Protein AF-A0A9D8JGK3-F1 (afdb_monomer)

Radius of gyration: 16.71 Å; Cα contacts (8 Å, |Δi|>4): 131; chains: 1; bounding box: 46×36×43 Å

Secondary structure (DSSP, 8-state):
----TT-EEE-TTS-EEEEEEE-TTT-PEEEE--HHHHHHHTSSTT-TT--HHHHHHHHHHHHHHHHH-S-HHHHHHHHHHHHHHHTTSGGGHHHHHHHHHHHHHHHHHHT---S-----TT---

Foldseek 3Di:
DDFDAQAWDADPVRQIWGFHDADPPPRDTDTHRDPVSNCVSPVAPQCGPHDPVLVVVLVVQLVVLVVVDPDLQSSLQSLVVVLVVQVVDPVCVVSSVRSVVRSVVSCVVVVHDHPDDDPPVPDPD

Solvent-accessible surface area (backbone atoms only — not comparable to full-atom values): 7502 Å² total; per-residue (Å²): 135,65,90,33,59,54,23,62,46,69,46,97,87,66,48,64,27,22,29,66,44,62,44,89,88,78,68,47,75,41,69,41,64,52,67,68,62,32,52,61,43,60,68,50,94,71,60,66,64,42,54,64,67,60,46,51,55,49,48,53,53,52,51,50,45,55,70,74,41,88,50,69,68,59,38,46,51,52,52,52,54,50,39,60,61,36,69,74,40,80,89,34,51,66,58,39,53,46,53,50,50,52,43,52,49,51,26,64,75,68,71,47,76,73,95,72,82,84,77,65,85,86,73,84,125

pLDDT: mean 81.39, std 12.29, range [35.88, 91.19]

Sequence (125 aa):
MSIRIGDAVFLRSGQPAVVKDRLPSSGELILEKDQKAVQQAFRHGYINGMSADTRATLNEILDRIKGETKEPAERIAAMQTKLTELDQDPRNRDLSRYLRSEMMHLMNTYNIKPREFKLDEINVR

Structure (mmCIF, N/CA/C/O backbone):
data_AF-A0A9D8JGK3-F1
#
_entry.id   AF-A0A9D8JGK3-F1
#
loop_
_atom_site.group_PDB
_atom_site.id
_atom_site.type_symbol
_atom_site.label_atom_id
_atom_site.label_alt_id
_atom_site.label_comp_id
_atom_site.label_asym_id
_atom_site.label_entity_id
_atom_site.label_seq_id
_a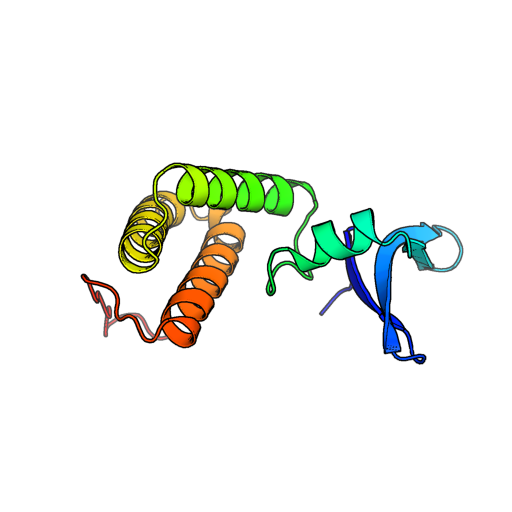tom_site.pdbx_PDB_ins_code
_atom_site.Cartn_x
_atom_site.Cartn_y
_atom_site.Cartn_z
_atom_site.occupancy
_atom_site.B_iso_or_equiv
_atom_site.auth_seq_id
_atom_site.auth_comp_id
_atom_site.auth_asym_id
_atom_site.auth_atom_id
_atom_site.pdbx_PDB_model_num
ATOM 1 N N . MET A 1 1 ? -2.333 -9.473 -14.524 1.00 51.72 1 MET A N 1
ATOM 2 C CA . MET A 1 1 ? -1.579 -8.588 -13.607 1.00 51.72 1 MET A CA 1
ATOM 3 C C . MET A 1 1 ? -0.190 -8.395 -14.205 1.00 51.72 1 MET A C 1
ATOM 5 O O . MET A 1 1 ? 0.481 -9.395 -14.421 1.00 51.72 1 MET A O 1
ATOM 9 N N . SER A 1 2 ? 0.206 -7.175 -14.584 1.00 73.81 2 SER A N 1
ATOM 10 C CA . SER A 1 2 ? 1.554 -6.918 -15.119 1.00 73.81 2 SER A CA 1
ATOM 11 C C . SER A 1 2 ? 2.516 -6.655 -13.963 1.00 73.81 2 SER A C 1
ATOM 13 O O . SER A 1 2 ? 2.280 -5.714 -13.209 1.00 73.81 2 SER A O 1
ATOM 15 N N . ILE A 1 3 ? 3.582 -7.445 -13.848 1.00 79.81 3 ILE A N 1
ATOM 16 C CA . ILE A 1 3 ? 4.652 -7.211 -12.872 1.00 79.81 3 ILE A CA 1
ATOM 17 C C . ILE A 1 3 ? 5.356 -5.888 -13.214 1.00 79.81 3 ILE A C 1
ATOM 19 O O . ILE A 1 3 ? 5.785 -5.699 -14.358 1.00 79.81 3 ILE A O 1
ATOM 23 N N . ARG A 1 4 ? 5.446 -4.978 -12.241 1.00 83.19 4 ARG A N 1
ATOM 24 C CA . ARG A 1 4 ? 6.087 -3.659 -12.347 1.00 83.19 4 ARG A CA 1
ATOM 25 C C . ARG A 1 4 ? 7.358 -3.578 -11.508 1.00 83.19 4 ARG A C 1
ATOM 27 O O . ARG A 1 4 ? 7.567 -4.367 -10.590 1.00 83.19 4 ARG A O 1
ATOM 34 N N . ILE A 1 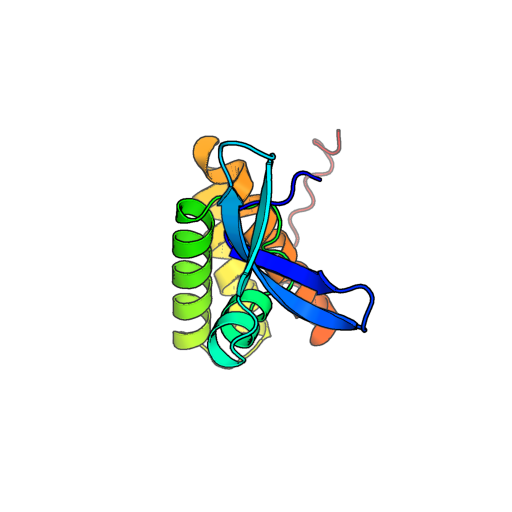5 ? 8.200 -2.594 -11.825 1.00 84.44 5 ILE A N 1
ATOM 35 C CA . ILE A 1 5 ? 9.355 -2.249 -10.994 1.00 84.44 5 ILE A CA 1
ATOM 36 C C . ILE A 1 5 ? 8.865 -1.911 -9.583 1.00 84.44 5 ILE A C 1
ATOM 38 O O . ILE A 1 5 ? 7.904 -1.168 -9.392 1.00 84.44 5 ILE A O 1
ATOM 42 N N . GLY A 1 6 ? 9.532 -2.511 -8.608 1.00 80.50 6 GLY A N 1
ATOM 43 C CA . GLY A 1 6 ? 9.230 -2.475 -7.192 1.00 80.50 6 GLY A CA 1
ATOM 44 C C . GLY A 1 6 ? 8.275 -3.573 -6.720 1.00 80.50 6 GLY A C 1
ATOM 45 O O . GLY A 1 6 ? 8.104 -3.704 -5.509 1.00 80.50 6 GLY A O 1
ATOM 46 N N . ASP A 1 7 ? 7.613 -4.333 -7.593 1.00 83.94 7 ASP A N 1
ATOM 47 C CA . ASP A 1 7 ? 6.677 -5.369 -7.141 1.00 83.94 7 ASP A CA 1
ATOM 48 C C . ASP A 1 7 ? 7.384 -6.452 -6.325 1.00 83.94 7 ASP A C 1
ATOM 50 O O . ASP A 1 7 ? 8.496 -6.885 -6.644 1.00 83.94 7 ASP A O 1
ATOM 54 N N . ALA A 1 8 ? 6.704 -6.885 -5.269 1.00 85.56 8 ALA A N 1
ATOM 55 C CA . ALA A 1 8 ? 7.156 -7.937 -4.386 1.00 85.56 8 ALA A CA 1
ATOM 56 C C . ALA A 1 8 ? 6.727 -9.294 -4.966 1.00 85.56 8 ALA A C 1
ATOM 58 O O . ALA A 1 8 ? 5.545 -9.515 -5.254 1.00 85.56 8 ALA A O 1
ATOM 59 N N . VAL A 1 9 ? 7.685 -10.199 -5.168 1.00 87.12 9 VAL A N 1
ATOM 60 C CA . VAL A 1 9 ? 7.478 -11.493 -5.836 1.00 87.12 9 VAL A CA 1
ATOM 61 C C . VAL A 1 9 ? 8.116 -12.634 -5.048 1.00 87.12 9 VAL A C 1
ATOM 63 O O . VAL A 1 9 ? 9.060 -12.435 -4.285 1.00 87.12 9 VAL A O 1
ATOM 66 N N . PHE A 1 10 ? 7.622 -13.853 -5.266 1.00 87.75 10 PHE A N 1
ATOM 67 C CA . PHE A 1 10 ? 8.239 -15.074 -4.754 1.00 87.75 10 PHE A CA 1
ATOM 68 C C . PHE A 1 10 ? 8.885 -15.848 -5.898 1.00 87.75 10 PHE A C 1
ATOM 70 O O . PHE A 1 10 ? 8.262 -16.102 -6.930 1.00 87.75 10 PHE A O 1
ATOM 77 N N . LEU A 1 11 ? 10.149 -16.226 -5.711 1.00 87.88 11 LEU A N 1
ATOM 78 C CA . LEU A 1 11 ? 10.845 -17.125 -6.624 1.00 87.88 11 LEU A CA 1
ATOM 79 C C . LEU A 1 11 ? 10.256 -18.535 -6.532 1.00 87.88 11 LEU A C 1
ATOM 81 O O . LEU A 1 11 ? 9.643 -18.903 -5.533 1.00 87.88 11 LEU A O 1
ATOM 85 N N . ARG A 1 12 ? 10.540 -19.382 -7.530 1.00 86.62 12 ARG A N 1
ATOM 86 C CA . ARG A 1 12 ? 10.184 -20.814 -7.486 1.00 86.62 12 ARG A CA 1
ATOM 87 C C . ARG A 1 12 ? 10.735 -21.523 -6.238 1.00 86.62 12 ARG A C 1
ATOM 89 O O . ARG A 1 12 ? 10.128 -22.475 -5.770 1.00 86.62 12 ARG A O 1
ATOM 96 N N . SER A 1 13 ? 11.858 -21.055 -5.694 1.00 87.38 13 SER A N 1
ATOM 97 C CA . SER A 1 13 ? 12.449 -21.566 -4.450 1.00 87.38 13 SER A CA 1
ATOM 98 C C . SER A 1 13 ? 11.704 -21.140 -3.177 1.00 87.38 13 SER A C 1
ATOM 100 O O . SER A 1 13 ? 12.125 -21.507 -2.087 1.00 87.38 13 SER A O 1
ATOM 102 N N . GLY A 1 14 ? 10.650 -20.326 -3.286 1.00 85.06 14 GLY A N 1
ATOM 103 C CA . GLY A 1 14 ? 9.949 -19.721 -2.151 1.00 85.06 14 GLY A CA 1
ATOM 104 C C . GLY A 1 14 ? 10.651 -18.493 -1.564 1.00 85.06 14 GLY A C 1
ATOM 105 O O . GLY A 1 14 ? 10.114 -17.860 -0.660 1.00 85.06 14 GLY A O 1
ATOM 106 N N . GLN A 1 15 ? 11.829 -18.116 -2.074 1.00 88.25 15 GLN A N 1
ATOM 107 C CA . GLN A 1 15 ? 12.551 -16.942 -1.584 1.00 88.25 15 GLN A CA 1
ATOM 108 C C . GLN A 1 15 ? 11.868 -15.643 -2.059 1.00 88.25 15 GLN A C 1
ATOM 110 O O . GLN A 1 15 ? 11.580 -15.522 -3.256 1.00 88.25 15 GLN A O 1
ATOM 115 N N . PRO A 1 16 ? 11.630 -14.666 -1.164 1.00 89.19 16 PRO A N 1
ATOM 116 C CA . PRO A 1 16 ? 11.074 -13.374 -1.543 1.00 89.19 16 PRO A CA 1
ATOM 117 C C . PRO A 1 16 ? 12.110 -12.517 -2.284 1.00 89.19 16 PRO A C 1
ATOM 119 O O . PRO A 1 16 ? 13.306 -12.566 -1.989 1.00 89.19 16 PRO A O 1
ATOM 122 N N . ALA A 1 17 ? 11.643 -11.725 -3.244 1.00 89.56 17 ALA A N 1
ATOM 123 C CA . ALA A 1 17 ? 12.454 -10.790 -4.014 1.00 89.56 17 ALA A CA 1
ATOM 124 C C . ALA A 1 17 ? 11.620 -9.577 -4.458 1.00 89.56 17 ALA A C 1
ATOM 126 O O . ALA A 1 17 ? 10.390 -9.588 -4.387 1.00 89.56 17 ALA A O 1
ATOM 127 N N . VAL A 1 18 ? 12.297 -8.539 -4.939 1.00 89.62 18 VAL A N 1
ATOM 128 C CA . VAL A 1 18 ? 11.689 -7.305 -5.448 1.00 89.62 18 VAL A CA 1
ATOM 129 C C . VAL A 1 18 ? 12.141 -7.071 -6.876 1.00 89.62 18 VAL A C 1
ATOM 131 O O . VAL A 1 18 ? 13.310 -7.255 -7.197 1.00 89.62 18 VAL A O 1
ATOM 134 N N . VAL A 1 19 ? 11.240 -6.645 -7.750 1.00 88.38 19 VAL A N 1
ATOM 135 C CA . VAL A 1 19 ? 11.603 -6.303 -9.129 1.00 88.38 19 VAL A CA 1
ATOM 136 C C . VAL A 1 19 ? 12.381 -4.993 -9.130 1.00 88.38 19 VAL A C 1
ATOM 138 O O . VAL A 1 19 ? 11.832 -3.943 -8.823 1.00 88.38 19 VAL A O 1
ATOM 141 N N . LYS A 1 20 ? 13.665 -5.040 -9.466 1.00 88.25 20 LYS A N 1
ATOM 142 C CA . LYS A 1 20 ? 14.538 -3.864 -9.517 1.00 88.25 20 LYS A CA 1
ATOM 143 C C . LYS A 1 20 ? 14.472 -3.170 -10.866 1.00 88.25 20 LYS A C 1
ATOM 145 O O . LYS A 1 20 ? 14.420 -1.949 -10.920 1.00 88.25 20 LYS A O 1
ATOM 150 N N . ASP A 1 21 ? 14.483 -3.957 -11.934 1.00 87.50 21 ASP A N 1
ATOM 151 C CA . ASP A 1 21 ? 14.535 -3.441 -13.297 1.00 87.50 21 ASP A CA 1
ATOM 152 C C . ASP A 1 21 ? 14.030 -4.486 -14.302 1.00 87.50 21 ASP A C 1
ATOM 154 O O . ASP A 1 21 ? 13.780 -5.644 -13.949 1.00 87.50 21 ASP A O 1
ATOM 158 N N . ARG A 1 22 ? 13.903 -4.088 -15.566 1.00 86.62 22 ARG A N 1
ATOM 159 C CA . ARG A 1 22 ? 13.642 -4.969 -16.701 1.00 86.62 22 ARG A CA 1
ATOM 160 C C . ARG A 1 22 ? 14.705 -4.739 -17.768 1.00 86.62 22 ARG A C 1
ATOM 162 O O . ARG A 1 22 ? 14.852 -3.628 -18.265 1.00 86.62 22 ARG A O 1
ATOM 169 N N . LEU A 1 23 ? 15.388 -5.808 -18.172 1.00 86.50 23 LEU A N 1
ATOM 170 C CA . LEU A 1 23 ? 16.360 -5.755 -19.259 1.00 86.50 23 LEU A CA 1
ATOM 171 C C . LEU A 1 23 ? 15.662 -5.330 -20.565 1.00 86.50 23 LEU A C 1
ATOM 173 O O . LEU A 1 23 ? 14.747 -6.032 -21.009 1.00 86.50 23 LEU A O 1
ATOM 177 N N . PRO A 1 24 ? 16.083 -4.220 -21.208 1.00 80.81 24 PRO A N 1
ATOM 178 C CA . PRO A 1 24 ? 15.426 -3.718 -22.418 1.00 80.81 24 PRO A CA 1
ATOM 179 C C . PRO A 1 24 ? 15.496 -4.685 -23.605 1.00 80.81 24 PRO A C 1
ATOM 181 O O . PRO A 1 24 ? 14.627 -4.661 -24.470 1.00 80.81 24 PRO A O 1
ATOM 184 N N . SER A 1 25 ? 16.528 -5.531 -23.649 1.00 83.12 25 SER A N 1
ATOM 185 C CA . SER A 1 25 ? 16.818 -6.442 -24.760 1.00 83.12 25 SER A CA 1
ATOM 186 C C . SER A 1 25 ? 16.057 -7.769 -24.698 1.00 83.12 25 SER A C 1
ATOM 188 O O . SER A 1 25 ? 15.679 -8.291 -25.743 1.00 83.12 25 SER A O 1
ATOM 190 N N . SER A 1 26 ? 15.836 -8.326 -23.503 1.00 83.56 26 SER A N 1
ATOM 191 C CA . SER A 1 26 ? 15.228 -9.655 -23.310 1.00 83.56 26 SER A CA 1
ATOM 192 C C . SER A 1 26 ? 13.861 -9.616 -22.620 1.00 83.56 26 SER A C 1
ATOM 194 O O . SER A 1 26 ? 13.143 -10.613 -22.617 1.00 83.56 26 SER A O 1
ATOM 196 N N . GLY A 1 27 ? 13.481 -8.485 -22.015 1.00 78.38 27 GLY A N 1
ATOM 197 C CA . GLY A 1 27 ? 12.275 -8.380 -21.189 1.00 78.38 27 GLY A CA 1
ATOM 198 C C . GLY A 1 27 ? 12.376 -9.110 -19.843 1.00 78.38 27 GLY A C 1
ATOM 199 O O . GLY A 1 27 ? 11.409 -9.107 -19.072 1.00 78.38 27 GLY A O 1
ATOM 200 N N . GLU A 1 28 ? 13.534 -9.702 -19.543 1.00 86.25 28 GLU A N 1
ATOM 201 C CA . GLU A 1 28 ? 13.816 -10.383 -18.283 1.00 86.25 28 GLU A CA 1
ATOM 202 C C . GLU A 1 28 ? 13.828 -9.396 -17.114 1.00 86.25 28 GLU A C 1
ATOM 204 O O . GLU A 1 28 ? 14.223 -8.235 -17.243 1.00 86.25 28 GLU A O 1
ATOM 209 N N . LEU A 1 29 ? 13.373 -9.865 -15.954 1.00 87.56 29 LEU A N 1
ATOM 210 C CA . LEU A 1 29 ? 13.286 -9.057 -14.744 1.00 87.56 29 LEU A CA 1
ATOM 211 C C . LEU A 1 29 ? 14.572 -9.193 -13.931 1.00 87.56 29 LEU A C 1
ATOM 213 O O . LEU A 1 29 ? 14.977 -10.299 -13.573 1.00 87.56 29 LEU A O 1
ATOM 217 N N . ILE A 1 30 ? 15.171 -8.060 -13.583 1.00 88.75 30 ILE A N 1
ATOM 218 C CA . ILE A 1 30 ? 16.254 -7.991 -12.606 1.00 88.75 30 ILE A CA 1
ATOM 219 C C . ILE A 1 30 ? 15.614 -7.946 -11.225 1.00 88.75 30 ILE A C 1
ATOM 221 O O . ILE A 1 30 ? 14.770 -7.091 -10.955 1.00 88.75 30 ILE A O 1
ATOM 225 N N . LEU A 1 31 ? 16.007 -8.869 -10.350 1.00 90.31 31 LEU A N 1
ATOM 226 C CA . LEU A 1 31 ? 15.430 -9.011 -9.018 1.00 90.31 31 LEU A CA 1
ATOM 227 C C . LEU A 1 31 ? 16.444 -8.628 -7.939 1.00 90.31 31 LEU A C 1
ATOM 229 O O . LEU A 1 31 ? 17.578 -9.101 -7.950 1.00 90.31 31 LEU A O 1
ATOM 233 N N . GLU A 1 32 ? 16.007 -7.811 -6.989 1.00 89.75 32 GLU A N 1
ATOM 234 C CA . GLU A 1 32 ? 16.716 -7.498 -5.755 1.00 89.75 32 GLU A CA 1
ATOM 235 C C . GLU A 1 32 ? 16.279 -8.476 -4.661 1.00 89.75 32 GLU A C 1
ATOM 237 O O . GLU A 1 32 ? 15.083 -8.681 -4.438 1.00 89.75 32 GLU A O 1
ATOM 242 N N . LYS A 1 33 ? 17.248 -9.104 -3.995 1.00 89.12 33 LYS A N 1
ATOM 243 C CA . LYS A 1 33 ? 16.998 -10.107 -2.941 1.00 89.12 33 LYS A CA 1
ATOM 244 C C . LYS A 1 33 ? 17.448 -9.632 -1.566 1.00 89.12 33 LYS A C 1
ATOM 246 O O . LYS A 1 33 ? 17.313 -10.377 -0.597 1.00 89.12 33 LYS A O 1
ATOM 251 N N . ASP A 1 34 ? 18.004 -8.426 -1.489 1.00 89.75 34 A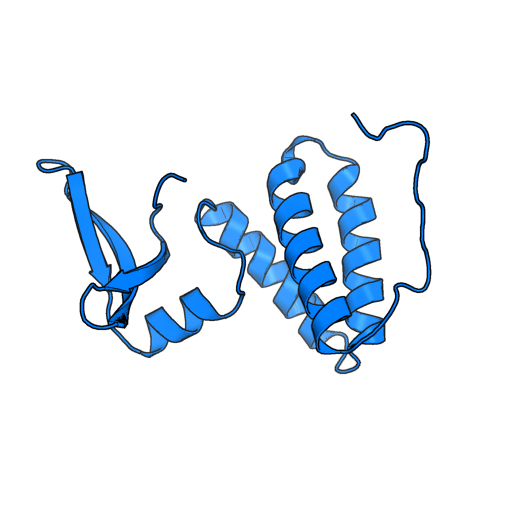SP A N 1
ATOM 252 C CA . ASP A 1 34 ? 18.395 -7.822 -0.228 1.00 89.75 34 ASP A CA 1
ATOM 253 C C . ASP A 1 34 ? 17.219 -7.783 0.761 1.00 89.75 34 ASP A C 1
ATOM 255 O O . ASP A 1 34 ? 16.098 -7.387 0.426 1.00 89.75 34 ASP A O 1
ATOM 259 N N . GLN A 1 35 ? 17.484 -8.196 2.001 1.00 83.12 35 GLN A N 1
ATOM 260 C CA . GLN A 1 35 ? 16.451 -8.359 3.020 1.00 83.12 35 GLN A CA 1
ATOM 261 C C . GLN A 1 35 ? 15.750 -7.036 3.349 1.00 83.12 35 GLN A C 1
ATOM 263 O O . GLN A 1 35 ? 14.543 -7.036 3.591 1.00 83.12 35 GLN A O 1
ATOM 268 N N . LYS A 1 36 ? 16.469 -5.908 3.331 1.00 84.88 36 LYS A N 1
ATOM 269 C CA . LYS A 1 36 ? 15.896 -4.592 3.628 1.00 84.88 36 LYS A CA 1
ATOM 270 C C . LYS A 1 36 ? 14.980 -4.138 2.495 1.00 84.88 36 LYS A C 1
ATOM 272 O O . LYS A 1 36 ? 13.866 -3.689 2.761 1.00 84.88 36 LYS A O 1
ATOM 277 N N . ALA A 1 37 ? 15.413 -4.311 1.245 1.00 80.12 37 ALA A N 1
ATOM 278 C CA . ALA A 1 37 ? 14.591 -4.008 0.074 1.00 80.12 37 ALA A CA 1
ATOM 279 C C . ALA A 1 37 ? 13.312 -4.862 0.044 1.00 80.12 37 ALA A C 1
ATOM 281 O O . ALA A 1 37 ? 12.216 -4.341 -0.169 1.00 80.12 37 ALA A O 1
ATOM 282 N N . VAL A 1 38 ? 13.438 -6.158 0.340 1.00 83.94 38 VAL A N 1
ATOM 283 C CA . VAL A 1 38 ? 12.309 -7.088 0.454 1.00 83.94 38 VAL A CA 1
ATOM 284 C C . VAL A 1 38 ? 11.347 -6.658 1.562 1.00 83.94 38 VAL A C 1
ATOM 286 O O . VAL A 1 38 ? 10.156 -6.513 1.305 1.00 83.94 38 VAL A O 1
ATOM 289 N N . GLN A 1 39 ? 11.835 -6.397 2.777 1.00 81.56 39 GLN A N 1
ATOM 290 C CA . GLN A 1 39 ? 10.981 -5.942 3.881 1.00 81.56 39 GLN A CA 1
ATOM 291 C C . GLN A 1 39 ? 10.240 -4.646 3.544 1.00 81.56 39 GLN A C 1
ATOM 293 O O . GLN A 1 39 ? 9.067 -4.504 3.879 1.00 81.56 39 GLN A O 1
ATOM 298 N N . GLN A 1 40 ? 10.899 -3.716 2.853 1.00 77.12 40 GLN A N 1
ATOM 299 C CA . GLN A 1 40 ? 10.278 -2.468 2.429 1.00 77.12 40 GLN A CA 1
ATOM 300 C C . GLN A 1 40 ? 9.195 -2.690 1.364 1.00 77.12 40 GLN A C 1
ATOM 302 O O . GLN A 1 40 ? 8.145 -2.054 1.427 1.00 77.12 40 GLN A O 1
AT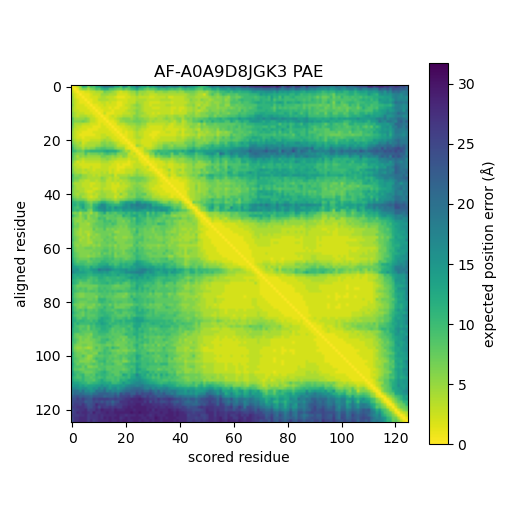OM 307 N N . ALA A 1 41 ? 9.412 -3.605 0.418 1.00 73.94 41 ALA A N 1
ATOM 308 C CA . ALA A 1 41 ? 8.427 -3.933 -0.611 1.00 73.94 41 ALA A CA 1
ATOM 309 C C . ALA A 1 41 ? 7.233 -4.736 -0.066 1.00 73.94 41 ALA A C 1
ATOM 311 O O . ALA A 1 41 ? 6.115 -4.559 -0.531 1.00 73.94 41 ALA A O 1
ATOM 312 N N . PHE A 1 42 ? 7.436 -5.574 0.951 1.00 75.44 42 PHE A N 1
ATOM 313 C CA . PHE A 1 42 ? 6.356 -6.299 1.633 1.00 75.44 42 PHE A CA 1
ATOM 314 C C . PHE A 1 42 ? 5.737 -5.520 2.802 1.00 75.44 42 PHE A C 1
ATOM 316 O O . PHE A 1 42 ? 4.884 -6.053 3.510 1.00 75.44 42 PHE A O 1
ATOM 323 N N . ARG A 1 43 ? 6.136 -4.258 3.014 1.00 71.88 43 ARG A N 1
ATOM 324 C CA . ARG A 1 43 ? 5.647 -3.423 4.121 1.00 71.88 43 ARG A CA 1
ATOM 325 C C . ARG A 1 43 ? 4.123 -3.255 4.105 1.00 71.88 43 ARG A C 1
ATOM 327 O O . ARG A 1 43 ? 3.528 -3.159 5.174 1.00 71.88 43 ARG A O 1
ATOM 334 N N . HIS A 1 44 ? 3.520 -3.253 2.914 1.00 67.88 44 HIS A N 1
ATOM 335 C CA . HIS A 1 44 ? 2.076 -3.161 2.695 1.00 67.88 44 HIS A CA 1
ATOM 336 C C . HIS A 1 44 ? 1.637 -4.236 1.692 1.00 67.88 44 HIS A C 1
ATOM 338 O O . HIS A 1 44 ? 2.213 -4.359 0.611 1.00 67.88 44 HIS A O 1
ATOM 344 N N . GLY A 1 45 ? 0.619 -5.027 2.042 1.00 59.03 45 GLY A N 1
ATOM 345 C CA . GLY A 1 45 ? 0.281 -6.275 1.340 1.00 59.03 45 GLY A CA 1
ATOM 346 C C . GLY A 1 45 ? -0.306 -6.119 -0.069 1.00 59.03 45 GLY A C 1
ATOM 347 O O . GLY A 1 45 ? -0.407 -7.103 -0.798 1.00 59.03 45 GLY A O 1
ATOM 348 N N . TYR A 1 46 ? -0.683 -4.904 -0.476 1.00 62.59 46 TYR A N 1
ATOM 349 C CA . TYR A 1 46 ? -1.524 -4.670 -1.659 1.00 62.59 46 TYR A CA 1
ATOM 350 C C . TYR A 1 46 ? -0.882 -3.772 -2.721 1.00 62.59 46 TYR A C 1
ATOM 352 O O . TYR A 1 46 ? -1.592 -3.198 -3.535 1.00 62.59 46 TYR A O 1
ATOM 360 N N . ILE A 1 47 ? 0.444 -3.621 -2.742 1.00 66.94 47 ILE A N 1
ATOM 361 C CA . ILE A 1 47 ? 1.110 -2.603 -3.580 1.00 66.94 47 ILE A CA 1
ATOM 362 C C . ILE A 1 47 ? 1.554 -3.077 -4.973 1.00 66.94 47 ILE A C 1
ATOM 364 O O . ILE A 1 47 ? 2.139 -2.294 -5.730 1.00 66.94 47 ILE A O 1
ATOM 368 N N . ASN A 1 48 ? 1.313 -4.344 -5.315 1.00 72.00 48 ASN A N 1
ATOM 369 C CA . ASN A 1 48 ? 1.744 -4.911 -6.592 1.00 72.00 48 ASN A CA 1
ATOM 370 C C . ASN A 1 48 ? 0.938 -4.340 -7.768 1.00 72.00 48 ASN A C 1
ATOM 372 O O . ASN A 1 48 ? -0.284 -4.221 -7.698 1.00 72.00 48 ASN A O 1
ATOM 376 N N . GLY A 1 49 ? 1.620 -4.003 -8.865 1.00 72.12 49 GLY A N 1
ATOM 377 C CA . GLY A 1 49 ? 1.009 -3.371 -10.038 1.00 72.12 49 GLY A CA 1
ATOM 378 C C . GLY A 1 49 ? 0.840 -1.851 -9.921 1.00 72.12 49 GLY A C 1
ATOM 379 O O . GLY A 1 49 ? 0.252 -1.225 -10.807 1.00 72.12 49 GLY A O 1
ATOM 380 N N . MET A 1 50 ? 1.377 -1.238 -8.866 1.00 77.50 50 MET A N 1
ATOM 381 C CA . MET A 1 50 ? 1.405 0.213 -8.671 1.00 77.50 50 MET A CA 1
ATOM 382 C C . MET A 1 50 ? 2.614 0.846 -9.375 1.00 77.50 50 MET A C 1
ATOM 384 O O . MET A 1 50 ? 3.654 0.208 -9.517 1.00 77.50 50 MET A O 1
ATOM 388 N N . SER A 1 51 ? 2.496 2.087 -9.860 1.00 80.56 51 SER A N 1
ATOM 389 C CA . SER A 1 51 ? 3.686 2.853 -10.266 1.00 80.56 51 SER A CA 1
ATOM 390 C C . SER A 1 51 ? 4.509 3.245 -9.034 1.00 80.56 51 SER A C 1
ATOM 392 O O . SER A 1 51 ? 3.982 3.299 -7.920 1.00 80.56 51 SER A O 1
ATOM 394 N N . ALA A 1 52 ? 5.797 3.534 -9.237 1.00 79.44 52 ALA A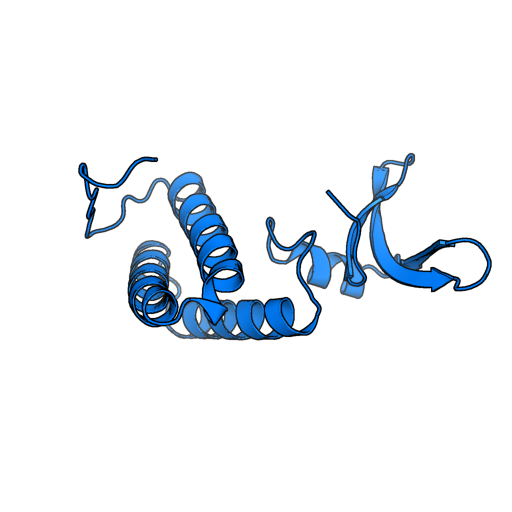 N 1
ATOM 395 C CA . ALA A 1 52 ? 6.677 3.993 -8.165 1.00 79.44 52 ALA A CA 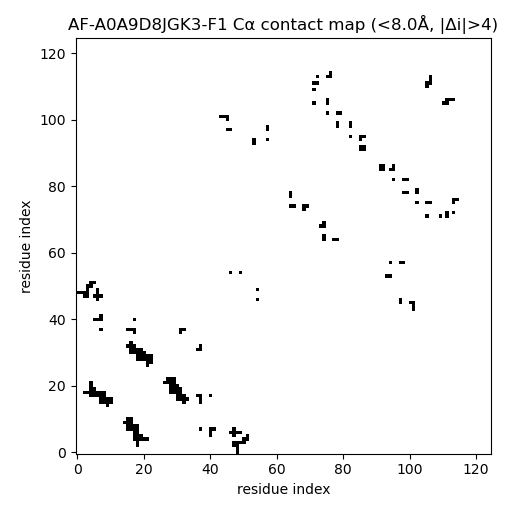1
ATOM 396 C C . ALA A 1 52 ? 6.139 5.270 -7.495 1.00 79.44 52 ALA A C 1
ATOM 398 O O . ALA A 1 52 ? 6.087 5.327 -6.269 1.00 79.44 52 ALA A O 1
ATOM 399 N N . ASP A 1 53 ? 5.647 6.228 -8.286 1.00 82.38 53 ASP A N 1
ATOM 400 C CA . ASP A 1 53 ? 5.107 7.497 -7.782 1.00 82.38 53 ASP A CA 1
ATOM 401 C C . ASP A 1 53 ? 3.859 7.285 -6.922 1.00 82.38 53 ASP A C 1
ATOM 403 O O . ASP A 1 53 ? 3.805 7.729 -5.778 1.00 82.38 53 ASP A O 1
ATOM 407 N N . THR A 1 54 ? 2.873 6.525 -7.418 1.00 82.25 54 THR A N 1
ATOM 408 C CA . THR A 1 54 ? 1.651 6.239 -6.649 1.00 82.25 54 THR A CA 1
ATOM 409 C C . THR A 1 54 ? 1.970 5.464 -5.373 1.00 82.25 54 THR A C 1
ATOM 411 O O . THR A 1 54 ? 1.330 5.678 -4.344 1.00 82.25 54 THR A O 1
ATOM 414 N N . ARG A 1 55 ? 2.991 4.600 -5.405 1.00 83.19 55 ARG A N 1
ATOM 415 C CA . ARG A 1 55 ? 3.445 3.863 -4.225 1.00 83.19 55 ARG A CA 1
ATOM 416 C C . ARG A 1 55 ? 4.120 4.762 -3.204 1.00 83.19 55 ARG A C 1
ATOM 418 O O . ARG A 1 55 ? 3.863 4.594 -2.016 1.00 83.19 55 ARG A O 1
ATOM 425 N N . ALA A 1 56 ? 4.960 5.695 -3.646 1.00 84.69 56 ALA A N 1
ATOM 426 C CA . ALA A 1 56 ? 5.560 6.688 -2.767 1.00 84.69 56 ALA A CA 1
ATOM 427 C C . ALA A 1 56 ? 4.465 7.496 -2.057 1.00 84.69 56 ALA A C 1
ATOM 429 O O . ALA A 1 56 ? 4.439 7.530 -0.829 1.00 84.69 56 ALA A O 1
ATOM 430 N N . THR A 1 57 ? 3.485 8.007 -2.809 1.00 87.75 57 THR A N 1
ATOM 431 C CA . THR A 1 57 ? 2.351 8.752 -2.243 1.00 87.75 57 THR A CA 1
ATOM 432 C C . THR A 1 57 ? 1.519 7.912 -1.272 1.00 87.75 57 THR A C 1
ATOM 434 O O . THR A 1 57 ? 1.142 8.393 -0.205 1.00 87.75 57 THR A O 1
ATOM 437 N N . LEU A 1 58 ? 1.232 6.647 -1.600 1.00 87.94 58 LEU A N 1
ATOM 438 C CA . LEU A 1 58 ? 0.493 5.769 -0.691 1.00 87.94 58 LEU A CA 1
ATOM 439 C C . LEU A 1 58 ? 1.262 5.543 0.613 1.00 87.94 58 LEU A C 1
ATOM 441 O O . LEU A 1 58 ? 0.681 5.655 1.689 1.00 87.94 58 LEU A O 1
ATOM 445 N N . ASN A 1 59 ? 2.560 5.249 0.522 1.00 86.06 59 ASN A N 1
ATOM 446 C CA . ASN A 1 59 ? 3.402 5.032 1.693 1.00 86.06 59 ASN A CA 1
ATOM 447 C C . ASN A 1 59 ? 3.456 6.279 2.581 1.00 86.06 59 ASN A C 1
ATOM 449 O O . ASN A 1 59 ? 3.348 6.148 3.795 1.00 86.06 59 ASN A O 1
ATOM 453 N N . GLU A 1 60 ? 3.563 7.475 1.999 1.00 90.00 60 GLU A N 1
ATOM 454 C CA . GLU A 1 60 ? 3.521 8.737 2.746 1.00 90.00 60 GLU A CA 1
ATOM 455 C C . GLU A 1 60 ? 2.200 8.918 3.503 1.00 90.00 60 GLU A C 1
ATOM 457 O O . GLU A 1 60 ? 2.207 9.277 4.681 1.00 90.00 60 GLU A O 1
ATOM 462 N N . ILE A 1 61 ? 1.064 8.622 2.861 1.00 90.31 61 ILE A N 1
ATOM 463 C CA . ILE A 1 61 ? -0.257 8.680 3.504 1.00 90.31 61 ILE A CA 1
ATOM 464 C C . ILE A 1 61 ? -0.336 7.689 4.669 1.00 90.31 61 ILE A C 1
ATOM 466 O O . ILE A 1 61 ? -0.750 8.059 5.769 1.00 90.31 61 ILE A O 1
ATOM 470 N N . LEU A 1 62 ? 0.064 6.436 4.445 1.00 88.06 62 LEU A N 1
ATOM 471 C CA . LEU A 1 62 ? -0.000 5.387 5.463 1.00 88.06 62 LEU A CA 1
ATOM 472 C C . LEU A 1 62 ? 0.950 5.667 6.631 1.00 88.06 62 LEU A C 1
ATOM 474 O O . LEU A 1 62 ? 0.571 5.471 7.787 1.00 88.06 62 LEU A O 1
ATOM 478 N N . ASP A 1 63 ? 2.154 6.162 6.351 1.00 88.6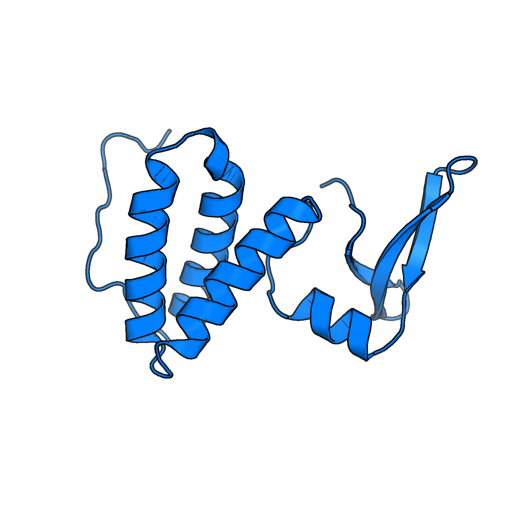2 63 ASP A N 1
ATOM 479 C CA . ASP A 1 63 ? 3.138 6.518 7.372 1.00 88.62 63 ASP A CA 1
ATOM 480 C C . ASP A 1 63 ? 2.678 7.706 8.209 1.00 88.62 63 ASP A C 1
ATOM 482 O O . ASP A 1 63 ? 2.818 7.677 9.434 1.00 88.62 63 ASP A O 1
ATOM 486 N N . ARG A 1 64 ? 2.048 8.702 7.579 1.00 91.19 64 ARG A N 1
ATOM 487 C CA . ARG A 1 64 ? 1.418 9.813 8.289 1.00 91.19 64 ARG A CA 1
ATOM 488 C C . ARG A 1 64 ? 0.309 9.327 9.224 1.00 91.19 64 ARG A C 1
ATOM 490 O O . ARG A 1 64 ? 0.373 9.605 10.418 1.00 91.19 64 ARG A O 1
ATOM 497 N N . ILE A 1 65 ? -0.642 8.537 8.722 1.00 89.19 65 ILE A N 1
ATOM 498 C CA . ILE A 1 65 ? -1.749 7.991 9.531 1.00 89.19 65 ILE A CA 1
ATOM 499 C C . ILE A 1 65 ? -1.216 7.135 10.692 1.00 89.19 65 ILE A C 1
ATOM 501 O O . ILE A 1 65 ? -1.708 7.200 11.819 1.00 89.19 65 ILE A O 1
ATOM 505 N N . LYS A 1 66 ? -0.173 6.336 10.443 1.00 86.19 66 LYS A N 1
ATOM 506 C CA . LYS A 1 66 ? 0.476 5.516 11.472 1.00 86.19 66 LYS A CA 1
ATOM 507 C C . LYS A 1 66 ? 1.197 6.361 12.529 1.00 86.19 66 LYS A C 1
ATOM 509 O O . LYS A 1 66 ? 1.286 5.921 13.676 1.00 86.19 66 LYS A O 1
ATOM 514 N N . GLY A 1 67 ? 1.728 7.522 12.144 1.00 86.94 67 GLY A N 1
ATOM 515 C CA . GLY A 1 67 ? 2.353 8.490 13.044 1.00 86.94 67 GLY A CA 1
ATOM 516 C C . GLY A 1 67 ? 1.346 9.258 13.903 1.00 86.94 67 GLY A C 1
ATOM 517 O O . GLY A 1 67 ? 1.662 9.592 15.040 1.00 86.94 67 GLY A O 1
ATOM 518 N N . GLU A 1 68 ? 0.136 9.488 13.390 1.00 88.56 68 GLU A N 1
ATOM 519 C CA . GLU A 1 68 ? -0.936 10.208 14.092 1.00 88.56 68 GLU A CA 1
ATOM 520 C C . GLU A 1 68 ? -1.558 9.377 15.229 1.00 88.56 68 GLU A C 1
ATOM 522 O O . GLU A 1 68 ? -1.925 9.933 16.262 1.00 88.56 68 GLU A O 1
ATOM 527 N N . THR A 1 69 ? -1.640 8.047 15.089 1.00 84.81 69 THR A N 1
ATOM 528 C CA . THR A 1 69 ? -2.244 7.184 16.119 1.00 84.81 69 THR A CA 1
ATOM 529 C C . THR A 1 69 ? -1.707 5.745 16.133 1.00 84.81 69 THR A C 1
ATOM 531 O O . THR A 1 69 ? -1.335 5.145 15.111 1.00 84.81 69 THR A O 1
ATOM 534 N N . LYS A 1 70 ? -1.689 5.146 17.331 1.00 84.50 70 LYS A N 1
ATOM 535 C CA . LYS A 1 70 ? -1.392 3.720 17.532 1.00 84.50 70 LYS A CA 1
ATOM 536 C C . LYS A 1 70 ? -2.638 2.837 17.485 1.00 84.50 70 LYS A C 1
ATOM 538 O O . LYS A 1 70 ? -2.494 1.651 17.188 1.00 84.50 70 LYS A O 1
ATOM 543 N N . GLU A 1 71 ? -3.818 3.407 17.707 1.00 88.69 71 GLU A N 1
ATOM 544 C CA . GLU A 1 71 ? -5.067 2.664 17.820 1.00 88.69 71 GLU A CA 1
ATOM 545 C C . GLU A 1 71 ? -5.605 2.274 16.435 1.00 88.69 71 GLU A C 1
ATOM 547 O O . GLU A 1 71 ? -5.852 3.143 15.592 1.00 88.69 71 GLU A O 1
ATOM 552 N N . PRO A 1 72 ? -5.826 0.975 16.156 1.00 86.50 72 PRO A N 1
ATOM 553 C CA . PRO A 1 72 ? -6.288 0.538 14.840 1.00 86.50 72 PRO A CA 1
ATOM 554 C C . PRO A 1 72 ? -7.635 1.150 14.416 1.00 86.50 72 PRO A C 1
ATOM 556 O O . PRO A 1 72 ? -7.825 1.442 13.236 1.00 86.50 72 PRO A O 1
ATOM 559 N N . ALA A 1 73 ? -8.546 1.408 15.362 1.00 86.62 73 ALA A N 1
ATOM 560 C CA . ALA A 1 73 ? -9.837 2.041 15.077 1.00 86.62 73 ALA A CA 1
ATOM 561 C C . ALA A 1 73 ? -9.688 3.487 14.579 1.00 86.62 73 ALA A C 1
ATOM 563 O O . ALA A 1 73 ? -10.376 3.901 13.647 1.00 86.62 73 ALA A O 1
ATOM 564 N N . GLU A 1 74 ? -8.767 4.244 15.173 1.00 88.81 74 GLU A N 1
ATOM 565 C CA . GLU A 1 74 ? -8.478 5.619 14.764 1.00 88.81 74 GLU A CA 1
ATOM 566 C C . GLU A 1 74 ? -7.768 5.655 13.408 1.00 88.81 74 GLU A C 1
ATOM 568 O O . GLU A 1 74 ? -8.073 6.511 12.581 1.00 88.81 74 GLU A O 1
ATOM 573 N N . ARG A 1 75 ? -6.902 4.673 13.119 1.00 89.62 75 ARG A N 1
ATOM 574 C CA . ARG A 1 75 ? -6.289 4.527 11.789 1.00 89.62 75 ARG A CA 1
ATOM 575 C C . ARG A 1 75 ? -7.329 4.286 10.706 1.00 89.62 75 ARG A C 1
ATOM 577 O O . ARG A 1 75 ? -7.255 4.912 9.655 1.00 89.62 75 ARG A O 1
ATOM 584 N N . ILE A 1 76 ? -8.300 3.407 10.959 1.00 88.94 76 ILE A N 1
ATOM 585 C CA . ILE A 1 76 ? -9.395 3.140 10.016 1.00 88.94 76 ILE A CA 1
ATOM 586 C C . ILE A 1 76 ? -10.207 4.420 9.773 1.00 88.94 76 ILE A C 1
ATOM 588 O O . ILE A 1 76 ? -10.485 4.747 8.622 1.00 88.94 76 ILE A O 1
ATOM 592 N N . ALA A 1 77 ? -10.521 5.181 10.826 1.00 88.69 77 ALA A N 1
ATOM 593 C CA . ALA A 1 77 ? -11.223 6.458 10.688 1.00 88.69 77 ALA A CA 1
ATOM 594 C C . ALA A 1 77 ? -10.414 7.484 9.870 1.00 88.69 77 ALA A C 1
ATOM 596 O O . ALA A 1 77 ? -10.953 8.106 8.958 1.00 88.69 77 ALA A O 1
ATOM 597 N N . ALA A 1 78 ? -9.110 7.615 10.127 1.00 90.31 78 ALA A N 1
ATOM 598 C CA . ALA A 1 78 ? -8.231 8.505 9.368 1.00 90.31 78 ALA A CA 1
ATOM 599 C C . ALA A 1 78 ? -8.119 8.094 7.887 1.00 90.31 78 ALA A C 1
ATOM 601 O O . ALA A 1 78 ? -8.189 8.944 6.997 1.00 90.31 78 ALA A O 1
ATOM 602 N N . MET A 1 79 ? -8.013 6.789 7.604 1.00 91.06 79 MET A N 1
ATOM 603 C CA . MET A 1 79 ? -8.037 6.261 6.234 1.00 91.06 79 MET A CA 1
ATOM 604 C C . MET A 1 79 ? -9.359 6.572 5.530 1.00 91.06 79 MET A C 1
ATOM 606 O O . MET A 1 79 ? -9.349 6.937 4.357 1.00 91.06 79 MET A O 1
ATOM 610 N N . GLN A 1 80 ? -10.485 6.475 6.236 1.00 89.75 80 GLN A N 1
ATOM 611 C CA . GLN A 1 80 ? -11.807 6.779 5.693 1.00 89.75 80 GLN A CA 1
ATOM 612 C C . GLN A 1 80 ? -11.974 8.266 5.346 1.00 89.75 80 GLN A C 1
ATOM 614 O O . GLN A 1 80 ? -12.454 8.593 4.256 1.00 89.75 80 GLN A O 1
ATOM 619 N N . THR A 1 81 ? -11.520 9.168 6.219 1.00 90.50 81 THR A N 1
ATOM 620 C CA . THR A 1 81 ? -11.465 10.607 5.919 1.00 90.50 81 THR A CA 1
ATOM 621 C C . THR A 1 81 ? -10.612 10.856 4.681 1.00 90.50 81 THR A C 1
ATOM 623 O O . THR A 1 81 ? -11.050 11.525 3.745 1.00 90.50 81 THR A O 1
ATOM 626 N N . LYS A 1 82 ? -9.426 10.239 4.617 1.00 91.12 82 LYS A N 1
ATOM 627 C CA . LYS A 1 82 ? -8.520 10.435 3.488 1.00 91.12 82 LYS A CA 1
ATOM 628 C C . LYS A 1 82 ? -9.081 9.894 2.172 1.00 91.12 82 LYS A C 1
ATOM 630 O O . LYS A 1 82 ? -8.910 10.527 1.137 1.00 91.12 82 LYS A O 1
ATOM 635 N N . LEU A 1 83 ? -9.785 8.763 2.204 1.00 90.81 83 LEU A N 1
ATOM 636 C CA . LEU A 1 83 ? -10.503 8.231 1.043 1.00 90.81 83 LEU A CA 1
ATOM 637 C C . LEU A 1 83 ? -11.567 9.205 0.536 1.00 90.81 83 LEU A C 1
ATOM 639 O O . LEU A 1 83 ? -11.670 9.404 -0.668 1.00 90.81 83 LEU A O 1
ATOM 643 N N . THR A 1 84 ? -12.305 9.849 1.443 1.00 89.25 84 THR A N 1
ATOM 644 C CA . THR A 1 84 ? -13.339 10.830 1.078 1.00 89.25 84 THR A CA 1
ATOM 645 C C . THR A 1 84 ? -12.740 12.040 0.360 1.00 89.25 84 THR A C 1
ATOM 647 O O . THR A 1 84 ? -13.337 12.538 -0.588 1.00 89.25 84 THR A O 1
ATOM 650 N N . GLU A 1 85 ? -11.551 12.496 0.768 1.00 90.25 85 GLU A N 1
ATOM 651 C CA . GLU A 1 85 ? -10.807 13.552 0.064 1.00 90.25 85 GLU A CA 1
ATOM 652 C C . GLU A 1 85 ? -10.311 13.087 -1.312 1.00 90.25 85 GLU A C 1
ATOM 654 O O . GLU A 1 85 ? -10.453 13.802 -2.302 1.00 90.25 85 GLU A O 1
ATOM 659 N N . LEU A 1 86 ? -9.719 11.890 -1.385 1.00 89.75 86 LEU A N 1
ATOM 660 C CA 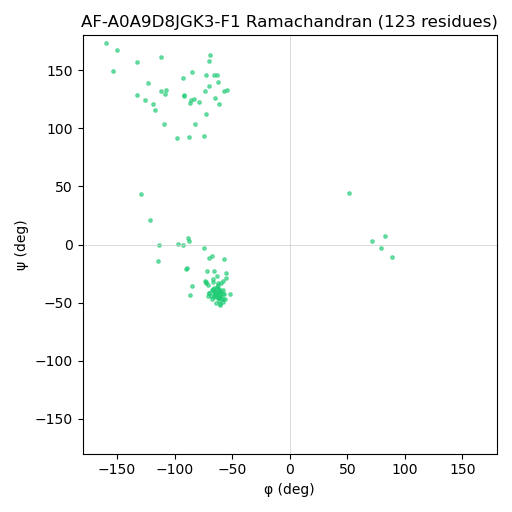. LEU A 1 86 ? -9.147 11.364 -2.624 1.00 89.75 86 LEU A CA 1
ATOM 661 C C . LEU A 1 86 ? -10.218 11.083 -3.681 1.00 89.75 86 LEU A C 1
ATOM 663 O O . LEU A 1 86 ? -9.990 11.372 -4.853 1.00 89.75 86 LEU A O 1
ATOM 667 N N . ASP A 1 87 ? -11.385 10.583 -3.271 1.00 88.62 87 ASP A N 1
ATOM 668 C CA . ASP A 1 87 ? -12.498 10.249 -4.164 1.00 88.62 87 ASP A CA 1
ATOM 669 C C . ASP A 1 87 ? -13.140 11.491 -4.826 1.00 88.62 87 ASP A C 1
ATOM 671 O O . ASP A 1 87 ? -13.907 11.341 -5.777 1.00 88.62 87 ASP A O 1
ATOM 675 N N . GLN A 1 88 ? -12.789 12.715 -4.401 1.00 89.38 88 GLN A N 1
ATOM 676 C CA . GLN A 1 88 ? -13.205 13.958 -5.072 1.00 89.38 88 GLN A CA 1
ATOM 677 C C . GLN A 1 88 ? -12.495 14.188 -6.417 1.00 89.38 88 GLN A C 1
ATOM 679 O O . GLN A 1 88 ? -13.022 14.908 -7.265 1.00 89.38 88 GLN A O 1
ATOM 684 N N . ASP A 1 89 ? -11.316 13.592 -6.632 1.00 88.38 89 ASP A N 1
ATOM 685 C CA . ASP A 1 89 ? -10.546 13.727 -7.873 1.00 88.38 89 ASP A CA 1
ATOM 686 C C . ASP A 1 89 ? -10.398 12.360 -8.571 1.00 88.38 89 ASP A C 1
ATOM 688 O O . ASP A 1 89 ? -9.704 11.473 -8.062 1.00 88.38 89 ASP A O 1
ATOM 692 N N . PRO A 1 90 ? -10.970 12.174 -9.777 1.00 86.19 90 PRO A N 1
ATOM 693 C CA . PRO A 1 90 ? -10.868 10.925 -10.534 1.00 86.19 90 PRO A CA 1
ATOM 694 C C . PRO A 1 90 ? -9.433 10.450 -10.801 1.00 86.19 90 PRO A C 1
ATOM 696 O O . PRO A 1 90 ? -9.209 9.252 -10.995 1.00 86.19 90 PRO A O 1
ATOM 699 N N . ARG A 1 91 ? -8.445 11.356 -10.801 1.00 87.12 91 ARG A N 1
ATOM 700 C CA . ARG A 1 91 ? -7.024 11.013 -10.986 1.00 87.12 91 ARG A CA 1
ATOM 701 C C . ARG A 1 91 ? -6.471 10.179 -9.831 1.00 87.12 91 ARG A C 1
ATOM 703 O O . ARG A 1 91 ? -5.524 9.423 -10.027 1.00 87.12 91 ARG A O 1
ATOM 710 N N . ASN A 1 92 ? -7.095 10.250 -8.657 1.00 87.94 92 ASN A N 1
ATOM 711 C CA . ASN A 1 92 ? -6.690 9.502 -7.471 1.00 87.94 92 ASN A CA 1
ATOM 712 C C . ASN A 1 92 ? -7.307 8.102 -7.393 1.00 87.94 92 ASN A C 1
ATOM 714 O O . ASN A 1 92 ? -7.065 7.392 -6.421 1.00 87.94 92 ASN A O 1
ATOM 718 N N . ARG A 1 93 ? -8.074 7.661 -8.401 1.00 85.62 93 ARG A N 1
ATOM 719 C CA . ARG A 1 93 ? -8.816 6.390 -8.359 1.00 85.62 93 ARG A CA 1
ATOM 720 C C . ARG A 1 93 ? -7.953 5.184 -7.980 1.00 85.62 93 ARG A C 1
ATOM 722 O O . ARG A 1 93 ? -8.388 4.342 -7.193 1.00 85.62 93 ARG A O 1
ATOM 729 N N . ASP A 1 94 ? -6.743 5.089 -8.531 1.00 84.56 94 ASP A N 1
ATOM 730 C CA . ASP A 1 94 ? -5.819 4.003 -8.191 1.00 84.56 94 ASP A CA 1
ATOM 731 C C . ASP A 1 94 ? -5.368 4.093 -6.729 1.00 84.56 94 ASP A C 1
ATOM 733 O O . ASP A 1 94 ? -5.415 3.094 -6.012 1.00 84.56 94 ASP A O 1
ATOM 737 N N . LEU A 1 95 ? -5.006 5.291 -6.264 1.00 87.31 95 LEU A N 1
ATOM 738 C CA . LEU A 1 95 ? -4.593 5.538 -4.884 1.00 87.31 95 LEU A CA 1
ATOM 739 C C . LEU A 1 95 ? -5.724 5.220 -3.893 1.00 87.31 95 LEU A C 1
ATOM 741 O O . LEU A 1 95 ? -5.499 4.482 -2.933 1.00 87.31 95 LEU A O 1
ATOM 745 N N . SER A 1 96 ? -6.950 5.677 -4.172 1.00 89.38 96 SER A N 1
ATOM 746 C CA . SER A 1 96 ? -8.147 5.347 -3.392 1.00 89.38 96 SER A CA 1
ATOM 747 C C . SER A 1 96 ? -8.389 3.840 -3.324 1.00 89.38 96 SER A C 1
ATOM 749 O O . SER A 1 96 ? -8.687 3.304 -2.258 1.00 89.38 96 SER A O 1
ATOM 751 N N . ARG A 1 97 ? -8.233 3.114 -4.440 1.00 86.88 97 ARG A N 1
ATOM 752 C CA . ARG A 1 97 ? -8.406 1.651 -4.461 1.00 86.88 97 ARG A CA 1
ATOM 753 C C . ARG A 1 97 ? -7.417 0.956 -3.524 1.00 86.88 97 ARG A C 1
ATOM 755 O O . ARG A 1 97 ? -7.810 0.057 -2.776 1.00 86.88 97 ARG A O 1
ATOM 762 N N . TYR A 1 98 ? -6.148 1.352 -3.561 1.00 87.88 98 TYR A N 1
ATOM 763 C CA . TYR A 1 98 ? -5.119 0.744 -2.720 1.00 87.88 98 TYR A CA 1
ATOM 764 C C . TYR A 1 98 ? -5.286 1.105 -1.241 1.00 87.88 98 TYR A C 1
ATOM 766 O O . TYR A 1 98 ? -5.225 0.215 -0.395 1.00 87.88 98 TYR A O 1
ATOM 774 N N . LEU A 1 99 ? -5.602 2.364 -0.928 1.00 89.44 99 LEU A N 1
ATOM 775 C CA . LEU A 1 99 ? -5.889 2.792 0.442 1.00 89.44 99 LEU A CA 1
ATOM 776 C C . LEU A 1 99 ? -7.116 2.065 1.021 1.00 89.44 99 LEU A C 1
ATOM 778 O O . LEU A 1 99 ? -7.088 1.617 2.165 1.00 89.44 99 LEU A O 1
ATOM 782 N N . ARG A 1 100 ? -8.164 1.853 0.213 1.00 89.19 100 ARG A N 1
ATOM 783 C CA . ARG A 1 100 ? -9.342 1.059 0.602 1.00 89.19 100 ARG A CA 1
ATOM 784 C C . ARG A 1 100 ? -8.981 -0.402 0.880 1.00 89.19 100 ARG A C 1
ATOM 786 O O . ARG A 1 100 ? -9.532 -0.994 1.803 1.00 89.19 100 ARG A O 1
ATOM 793 N N . SER A 1 101 ? -8.049 -0.973 0.117 1.00 86.94 101 SER A N 1
ATOM 794 C CA . SER A 1 101 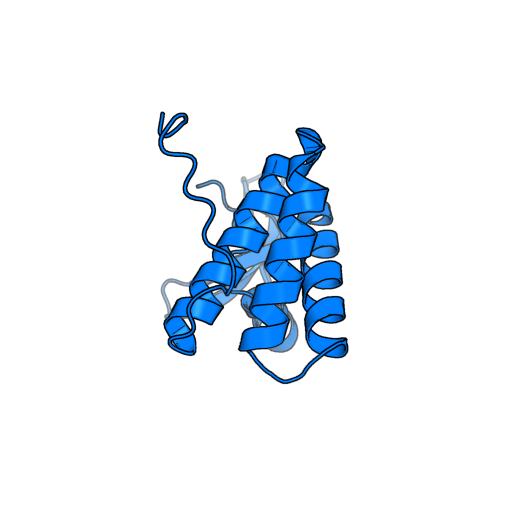? -7.566 -2.347 0.321 1.00 86.94 101 SER A CA 1
ATOM 795 C C . SER A 1 101 ? -6.827 -2.497 1.653 1.00 86.94 101 SER A C 1
ATOM 797 O O . SER A 1 101 ? -7.115 -3.425 2.407 1.00 86.94 101 SER A O 1
ATOM 799 N N . GLU A 1 102 ? -5.951 -1.546 1.986 1.00 87.38 102 GLU A N 1
ATOM 800 C CA . GLU A 1 102 ? -5.258 -1.516 3.281 1.00 87.38 102 GLU A CA 1
ATOM 801 C C . GLU A 1 102 ? -6.242 -1.325 4.447 1.00 87.38 102 GLU A C 1
ATOM 803 O O . GLU A 1 102 ? -6.162 -2.027 5.455 1.00 87.38 102 GLU A O 1
ATOM 808 N N . MET A 1 103 ? -7.227 -0.432 4.294 1.00 88.69 103 MET A N 1
ATOM 809 C CA . MET A 1 103 ? -8.275 -0.226 5.296 1.00 88.69 103 MET A CA 1
ATOM 810 C C . MET A 1 103 ? -9.060 -1.520 5.561 1.00 88.69 103 MET A C 1
ATOM 812 O O . MET A 1 103 ? -9.226 -1.905 6.717 1.00 88.69 103 MET A O 1
ATOM 816 N N . MET A 1 104 ? -9.487 -2.231 4.510 1.00 85.50 104 MET A N 1
ATOM 817 C CA . MET A 1 104 ? -10.174 -3.525 4.643 1.00 85.50 104 MET A CA 1
ATOM 818 C C . MET A 1 104 ? -9.293 -4.578 5.324 1.00 85.50 104 MET A C 1
ATOM 820 O O . MET A 1 104 ? -9.782 -5.358 6.142 1.00 85.50 104 MET A O 1
ATOM 824 N N . HIS A 1 105 ? -7.994 -4.595 5.025 1.00 86.44 105 HIS A N 1
ATOM 825 C CA . HIS A 1 105 ? -7.051 -5.490 5.686 1.00 86.44 105 HIS A CA 1
ATOM 826 C C . HIS A 1 105 ? -6.940 -5.208 7.186 1.00 86.44 105 HIS A C 1
ATOM 828 O O . HIS A 1 105 ? -7.014 -6.140 7.984 1.00 86.44 105 HIS A O 1
ATOM 834 N N . LEU A 1 106 ? -6.824 -3.940 7.589 1.00 86.69 106 LEU A N 1
ATOM 835 C CA . LEU A 1 106 ? -6.804 -3.565 9.005 1.00 86.69 106 LEU A CA 1
ATOM 836 C C . LEU A 1 106 ? -8.121 -3.909 9.707 1.00 86.69 106 LEU A C 1
ATOM 838 O O . LEU A 1 106 ? -8.098 -4.470 10.801 1.00 86.69 106 LEU A O 1
ATOM 842 N N . MET A 1 107 ? -9.260 -3.630 9.072 1.00 87.25 107 MET A N 1
ATOM 843 C CA . MET A 1 107 ? -10.579 -3.988 9.598 1.00 87.25 107 MET A CA 1
ATOM 844 C C . MET A 1 107 ? -10.695 -5.490 9.866 1.00 87.25 107 MET A C 1
ATOM 846 O O . MET A 1 107 ? -11.123 -5.884 10.949 1.00 87.25 107 MET A O 1
ATOM 850 N N . ASN A 1 108 ? -10.265 -6.321 8.913 1.00 86.25 108 ASN A N 1
ATOM 851 C CA . ASN A 1 108 ? -10.305 -7.776 9.046 1.00 86.25 108 ASN A CA 1
ATOM 852 C C . ASN A 1 108 ? -9.316 -8.287 10.102 1.00 86.25 108 ASN A C 1
ATOM 854 O O . ASN A 1 108 ? -9.681 -9.120 10.926 1.00 86.25 108 ASN A O 1
ATOM 858 N N . THR A 1 109 ? -8.084 -7.773 10.110 1.00 85.81 109 THR A N 1
ATOM 859 C CA . THR A 1 109 ? -7.026 -8.207 11.038 1.00 85.81 109 THR A CA 1
ATOM 860 C C . THR A 1 109 ? -7.357 -7.873 12.491 1.00 85.81 109 THR A C 1
ATOM 862 O O . THR A 1 109 ? -7.119 -8.688 13.378 1.00 85.81 109 THR A O 1
ATOM 865 N N . TYR A 1 110 ? -7.920 -6.691 12.745 1.00 86.38 110 TYR A N 1
ATOM 866 C CA . TYR A 1 110 ? -8.251 -6.239 14.099 1.00 86.38 110 TYR A CA 1
ATOM 867 C C . TYR A 1 110 ? -9.720 -6.470 14.480 1.00 86.38 110 TYR A C 1
ATOM 869 O O . TYR A 1 110 ? -10.113 -6.144 15.597 1.00 86.38 110 TYR A O 1
ATOM 877 N N . ASN A 1 111 ? -10.526 -7.041 13.578 1.00 85.75 111 ASN A N 1
ATOM 878 C CA . ASN A 1 111 ? -11.972 -7.224 13.732 1.00 85.75 111 ASN A CA 1
ATOM 879 C C . ASN A 1 111 ? -12.707 -5.921 14.115 1.00 85.75 111 ASN A C 1
ATOM 881 O O . ASN A 1 111 ? -13.556 -5.889 15.008 1.00 85.75 111 ASN A O 1
ATOM 885 N N . ILE A 1 112 ? -12.352 -4.824 13.442 1.00 84.12 112 ILE A N 1
ATOM 886 C CA . ILE A 1 112 ? -12.912 -3.491 13.687 1.00 84.12 112 ILE A CA 1
ATOM 887 C C . ILE A 1 112 ? -13.832 -3.112 12.536 1.00 84.12 112 ILE A C 1
ATOM 889 O O . ILE A 1 112 ? -13.475 -3.226 11.364 1.00 84.12 112 ILE A O 1
ATOM 893 N N . LYS A 1 113 ? -15.017 -2.608 12.881 1.00 73.88 113 LYS A N 1
ATOM 894 C CA . LYS A 1 113 ? -15.960 -2.029 11.923 1.00 73.88 113 LYS A CA 1
ATOM 895 C C . LYS A 1 113 ? -15.730 -0.515 11.825 1.00 73.88 113 LYS A C 1
ATOM 897 O O . LYS A 1 113 ? -15.447 0.103 12.855 1.00 73.88 113 LYS A O 1
ATOM 902 N N . PRO A 1 114 ? -15.854 0.101 10.637 1.00 67.50 114 PRO A N 1
ATOM 903 C CA . PRO A 1 114 ? -15.767 1.549 10.510 1.00 67.50 114 PRO A CA 1
ATOM 904 C C . PRO A 1 114 ? -16.912 2.179 11.300 1.00 67.50 114 PRO A C 1
ATOM 906 O O . PRO A 1 114 ? -18.007 1.616 11.363 1.00 67.50 114 PRO A O 1
ATOM 909 N N . ARG A 1 115 ? -16.670 3.350 11.896 1.00 65.25 115 ARG A N 1
ATOM 910 C CA . ARG A 1 115 ? -17.719 4.083 12.622 1.00 65.25 115 ARG A CA 1
ATOM 911 C C . ARG A 1 115 ? -18.821 4.586 11.689 1.00 65.25 115 ARG A C 1
ATOM 913 O O . ARG A 1 115 ? -19.969 4.659 12.108 1.00 65.25 115 ARG A O 1
ATOM 920 N N . GLU A 1 116 ? -18.485 4.879 10.435 1.00 58.78 116 GLU A N 1
ATOM 921 C CA . GLU A 1 116 ? -19.440 5.319 9.421 1.00 58.78 116 GLU A CA 1
ATOM 922 C C . GLU A 1 116 ? -19.476 4.319 8.264 1.00 58.78 116 GLU A C 1
ATOM 924 O O . GLU A 1 116 ? -18.468 4.074 7.605 1.00 58.78 116 GLU A O 1
ATOM 929 N N . PHE A 1 117 ? -20.642 3.737 7.996 1.00 52.47 117 PHE A N 1
ATOM 930 C CA . PHE A 1 117 ? -20.883 2.916 6.813 1.00 52.47 117 PHE A CA 1
ATOM 931 C C . PHE A 1 117 ? -21.817 3.707 5.894 1.00 52.47 117 PHE A C 1
ATOM 933 O O . PHE A 1 117 ? -23.009 3.813 6.171 1.00 52.47 117 PHE A O 1
ATOM 940 N N . LYS A 1 118 ? -21.289 4.297 4.817 1.00 54.09 118 LYS A N 1
ATOM 941 C CA . LYS A 1 118 ? -22.123 4.766 3.703 1.00 54.09 118 LYS A CA 1
ATOM 942 C C . LYS A 1 118 ? -22.087 3.690 2.631 1.00 54.09 118 LYS A C 1
ATOM 944 O O . LYS A 1 118 ? -21.171 3.655 1.815 1.00 54.09 118 LYS A O 1
ATOM 949 N N . LEU A 1 119 ? -23.044 2.768 2.685 1.00 47.72 119 LEU A N 1
ATOM 950 C CA . LEU A 1 119 ? -23.346 1.939 1.529 1.00 47.72 119 LEU A CA 1
ATOM 951 C C . LEU A 1 119 ? -24.267 2.782 0.646 1.00 47.72 119 LEU A C 1
ATOM 953 O O . LEU A 1 119 ? -25.428 2.983 0.988 1.00 47.72 119 LEU A O 1
ATOM 957 N N . ASP A 1 120 ? -23.739 3.340 -0.441 1.00 46.91 120 ASP A N 1
ATOM 958 C CA . ASP A 1 120 ? -24.597 3.914 -1.476 1.00 46.91 120 ASP A CA 1
ATOM 959 C C . ASP A 1 120 ? -25.216 2.732 -2.234 1.00 46.91 120 ASP A C 1
ATOM 961 O O . ASP A 1 120 ? -24.616 2.182 -3.158 1.00 46.91 120 ASP A O 1
ATOM 965 N N . GLU A 1 121 ? -26.408 2.299 -1.815 1.00 46.66 121 GLU A N 1
ATOM 966 C CA . GLU A 1 121 ? -27.170 1.213 -2.459 1.00 46.66 121 GLU A CA 1
ATOM 967 C C . GLU A 1 121 ? -27.447 1.485 -3.954 1.00 46.66 121 GLU A C 1
ATOM 969 O O . GLU A 1 121 ? -27.832 0.586 -4.697 1.00 46.66 121 GLU A O 1
ATOM 974 N N . ILE A 1 122 ? -27.215 2.715 -4.419 1.00 51.75 122 ILE A N 1
ATOM 975 C CA . ILE A 1 122 ? -27.593 3.199 -5.747 1.00 51.75 122 ILE A CA 1
ATOM 976 C C . ILE A 1 122 ? -26.504 2.955 -6.813 1.00 51.75 122 ILE A C 1
ATOM 978 O O . ILE A 1 122 ? -26.827 2.907 -7.998 1.00 51.75 122 ILE A O 1
ATOM 982 N N . ASN A 1 123 ? -25.234 2.737 -6.443 1.00 41.03 123 ASN A N 1
ATOM 983 C CA . ASN A 1 123 ? -24.124 2.641 -7.412 1.00 41.03 123 ASN A CA 1
ATOM 984 C C . ASN A 1 123 ? -23.243 1.393 -7.242 1.00 41.03 123 ASN A C 1
ATOM 986 O O . ASN A 1 123 ? -22.018 1.461 -7.351 1.00 41.03 123 ASN A O 1
ATOM 990 N N . VAL A 1 124 ? -23.857 0.229 -7.031 1.00 37.94 124 VAL A N 1
ATOM 991 C CA . VAL A 1 124 ? -23.183 -1.052 -7.286 1.00 37.94 124 VAL A CA 1
ATOM 992 C C . VAL A 1 124 ? -23.408 -1.409 -8.760 1.00 37.94 124 VAL A C 1
ATOM 994 O O . VAL A 1 124 ? -24.440 -1.971 -9.120 1.00 37.94 124 VAL A O 1
ATOM 997 N N . ARG A 1 125 ? -22.471 -1.019 -9.630 1.00 35.88 125 ARG A N 1
ATOM 998 C CA . ARG A 1 125 ? -22.372 -1.499 -11.017 1.00 35.88 125 ARG A CA 1
ATOM 999 C C . ARG A 1 125 ? -20.993 -2.081 -11.275 1.00 35.88 125 ARG A C 1
ATOM 1001 O O . ARG A 1 125 ? -20.006 -1.447 -10.840 1.00 35.88 125 ARG A O 1
#

Mean predicted aligned error: 8.75 Å